Protein AF-A0A1A8UQ47-F1 (afdb_monomer_lite)

Secondary structure (DSSP, 8-state):
----SS----EEE-HHHHHHHTS--EEE-GGGSTTSSTHHHHHHHHHHHHHHHT--

Foldseek 3Di:
DPDFQWDQADWDWDPVVCVVVVHIDIDRCQCPTPVSHPVSRVVRVVVVVVVVVVPD

Structure (mmCIF, N/CA/C/O backbone):
data_AF-A0A1A8UQ47-F1
#
_entry.id   AF-A0A1A8UQ47-F1
#
loop_
_atom_site.group_PDB
_atom_site.id
_atom_site.type_symbol
_atom_site.label_atom_id
_atom_site.label_alt_id
_atom_site.label_comp_id
_atom_site.label_asym_id
_atom_site.label_entity_id
_atom_site.label_seq_id
_atom_site.pdbx_PDB_ins_code
_atom_site.Cartn_x
_atom_site.Cartn_y
_atom_site.Cartn_z
_atom_site.occupancy
_atom_site.B_iso_or_equiv
_atom_site.auth_seq_id
_atom_site.auth_comp_id
_atom_site.auth_asym_id
_atom_site.auth_atom_id
_atom_site.pdbx_PDB_model_num
ATOM 1 N N . MET A 1 1 ? -5.752 10.995 -21.567 1.00 48.31 1 MET A N 1
ATOM 2 C CA . MET A 1 1 ? -5.149 10.874 -20.222 1.00 48.31 1 MET A CA 1
ATOM 3 C C . MET A 1 1 ? -3.881 10.052 -20.399 1.00 48.31 1 MET A C 1
ATOM 5 O O . MET A 1 1 ? -3.945 9.075 -21.130 1.00 48.31 1 MET A O 1
ATOM 9 N N . GLN A 1 2 ? -2.722 10.488 -19.903 1.00 56.50 2 GLN A N 1
ATOM 10 C CA . GLN A 1 2 ? -1.501 9.684 -20.035 1.00 56.50 2 GLN A CA 1
ATOM 11 C C . GLN A 1 2 ? -1.614 8.504 -19.067 1.00 56.50 2 GLN A C 1
ATOM 13 O O . GLN A 1 2 ? -1.705 8.718 -17.862 1.00 56.50 2 GLN A O 1
ATOM 18 N N . GLU A 1 3 ? -1.679 7.283 -19.597 1.00 80.06 3 GLU A N 1
ATOM 19 C CA . GLU A 1 3 ? -1.726 6.065 -18.786 1.00 80.06 3 GLU A CA 1
ATOM 20 C C . GLU A 1 3 ? -0.424 5.953 -17.989 1.00 80.06 3 GLU A C 1
ATOM 22 O O . GLU A 1 3 ? 0.661 5.812 -18.556 1.00 80.06 3 GLU A O 1
ATOM 27 N N . HIS A 1 4 ? -0.509 6.077 -16.667 1.00 89.19 4 HIS A N 1
ATOM 28 C CA . HIS A 1 4 ? 0.629 5.902 -15.773 1.00 89.19 4 HIS A CA 1
ATOM 29 C C . HIS A 1 4 ? 0.866 4.412 -15.512 1.00 89.19 4 HIS A C 1
ATOM 31 O O . HIS A 1 4 ? -0.076 3.641 -15.382 1.00 89.19 4 HIS A O 1
ATOM 37 N N . PHE A 1 5 ? 2.124 3.991 -15.359 1.00 95.12 5 PHE A N 1
ATOM 38 C CA . PHE A 1 5 ? 2.432 2.589 -15.023 1.00 95.12 5 PHE A CA 1
ATOM 39 C C . PHE A 1 5 ? 2.026 2.176 -13.600 1.00 95.12 5 PHE A C 1
ATOM 41 O O . PHE A 1 5 ? 2.101 1.000 -13.252 1.00 95.12 5 PHE A O 1
ATOM 48 N N . HIS A 1 6 ? 1.637 3.132 -12.758 1.00 97.00 6 HIS A N 1
ATOM 49 C CA . HIS A 1 6 ? 1.183 2.878 -11.398 1.00 97.00 6 HIS A CA 1
ATOM 50 C C . HIS A 1 6 ? -0.337 3.014 -11.299 1.00 97.00 6 HIS A C 1
ATOM 52 O O . HIS A 1 6 ? -0.960 3.742 -12.066 1.00 97.00 6 HIS A O 1
ATOM 58 N N . LEU A 1 7 ? -0.916 2.381 -10.283 1.00 96.75 7 LEU A N 1
ATOM 59 C CA . LEU A 1 7 ? -2.341 2.454 -9.984 1.00 96.75 7 LEU A CA 1
ATOM 60 C C . LEU A 1 7 ? -2.607 3.300 -8.731 1.00 96.75 7 LEU A C 1
ATOM 62 O O . LEU A 1 7 ? -1.744 3.49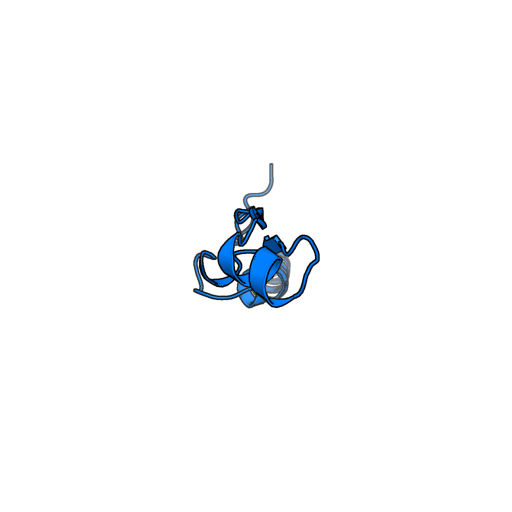1 -7.858 1.00 96.75 7 LEU A O 1
ATOM 66 N N . ASN A 1 8 ? -3.846 3.777 -8.611 1.00 97.19 8 ASN A N 1
ATOM 67 C CA . ASN A 1 8 ? -4.373 4.311 -7.359 1.00 97.19 8 ASN A CA 1
ATOM 68 C C . ASN A 1 8 ? -4.750 3.149 -6.443 1.00 97.19 8 ASN A C 1
ATOM 70 O O . ASN A 1 8 ? -5.849 2.609 -6.501 1.00 97.19 8 ASN A O 1
ATOM 74 N N . THR A 1 9 ? -3.797 2.750 -5.608 1.00 98.31 9 THR A N 1
ATOM 75 C CA . THR A 1 9 ? -3.953 1.647 -4.660 1.00 98.31 9 THR A CA 1
ATOM 76 C C . THR A 1 9 ? -4.991 1.977 -3.580 1.00 98.31 9 THR A C 1
ATOM 78 O O . THR A 1 9 ? -5.150 3.151 -3.217 1.00 98.31 9 THR A O 1
ATOM 81 N N . PRO A 1 10 ? -5.684 0.973 -3.021 1.00 98.44 10 PRO A N 1
ATOM 82 C CA . PRO A 1 10 ? -6.617 1.182 -1.919 1.00 98.44 10 PRO A CA 1
ATOM 83 C C . PRO A 1 10 ? -5.960 1.826 -0.689 1.00 98.44 10 PRO A C 1
ATOM 85 O O . PRO A 1 10 ? -4.785 1.589 -0.392 1.00 98.44 10 PRO A O 1
ATOM 88 N N . LEU A 1 11 ? -6.739 2.628 0.037 1.00 98.56 11 LEU A N 1
ATOM 89 C CA . LEU A 1 11 ? -6.442 3.054 1.402 1.00 98.56 11 LEU A CA 1
ATOM 90 C C . LEU A 1 11 ? -7.402 2.297 2.318 1.00 98.56 11 LEU A C 1
ATOM 92 O O . LEU A 1 11 ? -8.602 2.548 2.279 1.00 98.56 11 LEU A O 1
ATOM 96 N N . LEU A 1 12 ? -6.884 1.341 3.080 1.00 98.44 12 LEU A N 1
ATOM 97 C CA . LEU A 1 12 ? -7.696 0.479 3.933 1.00 98.44 12 LEU A CA 1
ATOM 98 C C . LEU A 1 12 ? -7.524 0.884 5.389 1.00 98.44 12 LEU A C 1
ATOM 100 O O . LEU A 1 12 ? -6.402 1.115 5.832 1.00 98.44 12 LEU A O 1
ATOM 104 N N . GLU A 1 13 ? -8.611 0.930 6.146 1.00 98.44 13 GLU A N 1
ATOM 105 C CA . GLU A 1 13 ? -8.511 0.979 7.601 1.00 98.44 13 GLU A CA 1
ATOM 106 C C . GLU A 1 13 ? -8.131 -0.409 8.138 1.00 98.44 13 GLU A C 1
ATOM 108 O O . GLU A 1 13 ? -8.710 -1.425 7.749 1.00 98.44 13 GLU A O 1
ATOM 113 N N . SER A 1 14 ? -7.160 -0.462 9.047 1.00 98.44 14 SER A N 1
ATOM 114 C CA . SER A 1 14 ? -6.742 -1.693 9.712 1.00 98.44 14 SER A CA 1
ATOM 115 C C . SER A 1 14 ? -7.374 -1.794 11.095 1.00 98.44 14 SER A C 1
ATOM 117 O O . SER A 1 14 ? -6.804 -1.326 12.075 1.00 98.44 14 SE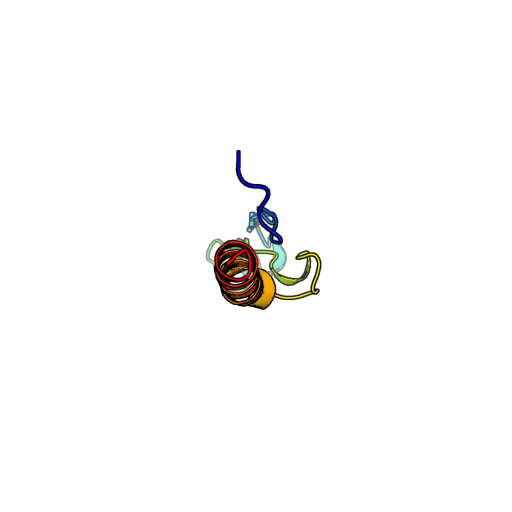R A O 1
ATOM 119 N N . VAL A 1 15 ? -8.537 -2.444 11.208 1.00 98.25 15 VAL A N 1
ATOM 120 C CA . VAL A 1 15 ? -9.260 -2.578 12.492 1.00 98.25 15 VAL A CA 1
ATOM 121 C C . VAL A 1 15 ? -8.394 -3.217 13.587 1.00 98.25 15 VAL A C 1
ATOM 123 O O . VAL A 1 15 ? -8.463 -2.814 14.748 1.00 98.25 15 VAL A O 1
ATOM 126 N N . SER A 1 16 ? -7.568 -4.208 13.239 1.00 98.31 16 SER A N 1
ATOM 127 C CA . SER A 1 16 ? -6.675 -4.880 14.191 1.00 98.31 16 SER A CA 1
ATOM 128 C C . SER A 1 16 ? -5.588 -3.943 14.719 1.00 98.31 16 SER A C 1
ATOM 130 O O . SER A 1 16 ? -5.386 -3.870 15.931 1.00 98.31 16 SER A O 1
ATOM 132 N N . MET A 1 17 ? -4.928 -3.186 13.838 1.00 98.19 17 MET A N 1
ATOM 133 C CA . MET A 1 17 ? -3.912 -2.213 14.247 1.00 98.19 17 MET A CA 1
ATOM 134 C C . MET A 1 17 ? -4.533 -1.027 14.980 1.00 98.19 17 MET A C 1
ATOM 136 O O . MET A 1 17 ? -3.958 -0.570 15.965 1.00 98.19 17 MET A O 1
ATOM 140 N N . SER A 1 18 ? -5.719 -0.578 14.555 1.00 98.56 18 SER A N 1
ATOM 141 C CA . SER A 1 18 ? -6.434 0.507 15.222 1.00 98.56 18 SER A CA 1
ATOM 142 C C . SER A 1 18 ? -6.738 0.162 16.681 1.00 98.56 18 SER A C 1
ATOM 144 O O . SER A 1 18 ? -6.500 0.965 17.580 1.00 98.56 18 SER A O 1
ATOM 146 N N . LYS A 1 19 ? -7.202 -1.072 16.936 1.00 98.38 19 LYS A N 1
ATOM 147 C CA . LYS A 1 19 ? -7.434 -1.584 18.296 1.00 98.38 19 LYS A CA 1
ATOM 148 C C . LYS A 1 19 ? -6.143 -1.705 19.104 1.00 98.38 19 LYS A C 1
ATOM 150 O O . LYS A 1 19 ? -6.140 -1.350 20.276 1.00 98.38 19 LYS A O 1
ATOM 155 N N . LEU A 1 20 ? -5.065 -2.196 18.490 1.00 98.38 20 LEU A N 1
ATOM 156 C CA . LEU A 1 20 ? -3.775 -2.376 19.162 1.00 98.38 20 LEU A CA 1
ATOM 157 C C . LEU A 1 20 ? -3.153 -1.043 19.605 1.00 98.38 20 LEU A C 1
ATOM 159 O O . LEU A 1 20 ? -2.573 -0.970 20.682 1.00 98.38 20 LEU A O 1
ATOM 163 N N . LEU A 1 21 ? -3.258 -0.006 18.772 1.00 98.31 21 LEU A N 1
ATOM 164 C CA . LEU A 1 21 ? -2.601 1.287 18.991 1.00 98.31 21 LEU A CA 1
ATOM 165 C C . LEU A 1 21 ? -3.518 2.345 19.622 1.00 98.31 21 LEU A C 1
ATOM 167 O O . LEU A 1 21 ? -3.056 3.441 19.928 1.00 98.31 21 LEU A O 1
ATOM 171 N N . GLY A 1 22 ? -4.806 2.041 19.813 1.00 98.31 22 GLY A N 1
ATOM 172 C CA . GLY A 1 22 ? -5.781 2.965 20.403 1.00 98.31 22 GLY A CA 1
ATOM 173 C C . GLY A 1 22 ? -6.083 4.195 19.537 1.00 98.31 22 GLY A C 1
ATOM 174 O O . GLY A 1 22 ? -6.568 5.200 20.047 1.00 98.31 22 GLY A O 1
ATOM 175 N N . THR A 1 23 ? -5.782 4.137 18.240 1.00 98.50 23 THR A N 1
ATOM 176 C CA . THR A 1 23 ? -5.982 5.228 17.274 1.00 98.50 23 THR A CA 1
ATOM 177 C C . THR A 1 23 ? -6.268 4.654 15.894 1.00 98.50 23 THR A C 1
ATOM 179 O O . THR 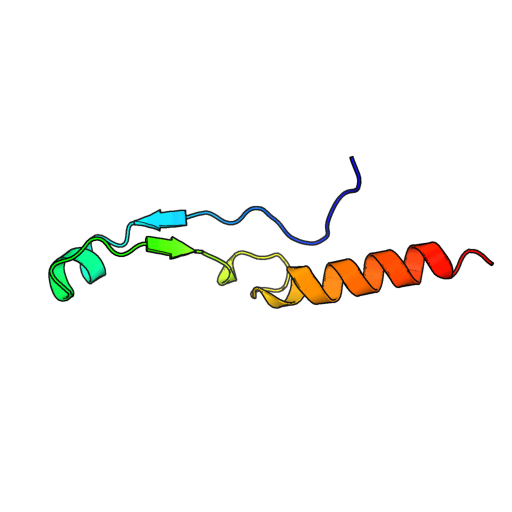A 1 23 ? -5.832 3.547 15.601 1.00 98.50 23 THR A O 1
ATOM 182 N N . THR A 1 24 ? -6.984 5.367 15.026 1.00 98.62 24 THR A N 1
ATOM 183 C CA . THR A 1 24 ? -7.310 4.864 13.684 1.00 98.62 24 THR A CA 1
ATOM 184 C C . THR A 1 24 ? -6.053 4.725 12.823 1.00 98.62 24 THR A C 1
ATOM 186 O O . THR A 1 24 ? -5.348 5.700 12.564 1.00 98.62 24 THR A O 1
ATOM 189 N N . VAL A 1 25 ? -5.794 3.514 12.330 1.00 98.75 25 VAL A N 1
ATOM 190 C CA . VAL A 1 25 ? -4.665 3.205 11.450 1.00 98.75 25 VAL A CA 1
ATOM 191 C C . VAL A 1 25 ? -5.162 2.924 10.043 1.00 98.75 25 VAL A C 1
ATOM 193 O O . VAL A 1 25 ? -5.964 2.017 9.820 1.00 98.75 25 VAL A O 1
ATOM 196 N N . TYR A 1 26 ? -4.601 3.646 9.078 1.00 98.69 26 TYR A N 1
ATOM 197 C CA . TYR A 1 26 ? -4.814 3.391 7.660 1.00 98.69 26 TYR A CA 1
ATOM 198 C C . TYR A 1 26 ? -3.559 2.816 7.008 1.00 98.69 26 TYR A C 1
ATOM 200 O O . TYR A 1 26 ? -2.438 3.245 7.278 1.00 98.69 26 TYR A O 1
ATOM 208 N N . MET A 1 27 ? -3.759 1.869 6.099 1.00 98.50 27 MET A N 1
ATOM 209 C CA . MET A 1 27 ? -2.722 1.245 5.291 1.00 98.50 27 MET A CA 1
ATOM 210 C C . MET A 1 27 ? -2.922 1.626 3.829 1.00 98.50 27 MET A C 1
ATOM 212 O O . MET A 1 27 ? -3.962 1.343 3.228 1.00 98.50 27 MET A O 1
ATOM 216 N N . LYS A 1 28 ? -1.908 2.260 3.239 1.00 98.62 28 LYS A N 1
ATOM 217 C CA . LYS A 1 28 ? -1.861 2.509 1.798 1.00 98.62 28 LYS A CA 1
ATOM 218 C C . LYS A 1 28 ? -1.245 1.294 1.107 1.00 98.62 28 LYS A C 1
ATOM 220 O O . LYS A 1 28 ? -0.062 1.014 1.292 1.00 98.62 28 LYS A O 1
ATOM 225 N N . MET A 1 29 ? -2.040 0.573 0.318 1.00 98.56 29 MET A N 1
ATOM 226 C CA . MET A 1 29 ? -1.710 -0.772 -0.178 1.00 98.56 29 MET A CA 1
ATOM 227 C C . MET A 1 29 ? -0.752 -0.764 -1.385 1.00 98.56 29 MET A C 1
ATOM 229 O O . MET A 1 29 ? -1.060 -1.290 -2.453 1.00 98.56 29 MET A O 1
ATOM 233 N N . GLU A 1 30 ? 0.433 -0.165 -1.239 1.00 98.62 30 GLU A N 1
ATOM 234 C CA . GLU A 1 30 ? 1.444 -0.065 -2.308 1.00 98.62 30 GLU A CA 1
ATOM 235 C C . GLU A 1 30 ? 2.055 -1.407 -2.730 1.00 98.62 30 GLU A C 1
ATOM 237 O O . GLU A 1 30 ? 2.663 -1.501 -3.795 1.00 98.62 30 GLU A O 1
ATOM 242 N N . ASN A 1 31 ? 1.853 -2.461 -1.942 1.00 98.19 31 ASN A N 1
ATOM 243 C CA . ASN A 1 31 ? 2.156 -3.834 -2.340 1.00 98.19 31 ASN A CA 1
ATOM 244 C C . ASN A 1 31 ? 1.278 -4.318 -3.511 1.00 98.19 31 ASN A C 1
ATOM 246 O O . ASN A 1 31 ? 1.657 -5.256 -4.199 1.00 98.19 31 ASN A O 1
ATOM 250 N N . SER A 1 32 ? 0.126 -3.679 -3.749 1.00 98.06 32 SER A N 1
ATOM 251 C CA . SER A 1 32 ? -0.802 -4.016 -4.844 1.00 98.06 32 SER A CA 1
ATOM 252 C C . SER A 1 32 ? -0.483 -3.284 -6.152 1.00 98.06 32 SER A C 1
ATOM 254 O O . SER A 1 32 ? -1.252 -3.347 -7.108 1.00 98.06 32 SER A O 1
ATOM 256 N N . GLN A 1 33 ? 0.628 -2.545 -6.203 1.00 98.25 33 GLN A N 1
ATOM 257 C CA . GLN A 1 33 ? 1.116 -1.970 -7.452 1.00 98.25 33 GLN A CA 1
ATOM 258 C C . GLN A 1 33 ? 1.498 -3.070 -8.455 1.00 98.25 33 GLN A C 1
ATOM 260 O O . GLN A 1 33 ? 1.928 -4.141 -8.029 1.00 98.25 33 GLN A O 1
ATOM 265 N N . PRO A 1 34 ? 1.475 -2.802 -9.775 1.00 97.31 34 PRO A N 1
ATOM 266 C CA . PRO A 1 34 ? 1.881 -3.782 -10.788 1.00 97.31 34 PRO A CA 1
ATOM 267 C C . PRO A 1 34 ? 3.294 -4.352 -10.589 1.00 97.31 34 PRO A C 1
ATOM 269 O O . PRO A 1 34 ? 3.538 -5.518 -10.873 1.00 97.31 34 PRO A O 1
ATOM 272 N N . SER A 1 35 ? 4.226 -3.555 -10.053 1.00 97.50 35 SER A N 1
ATOM 273 C CA . SER A 1 35 ? 5.586 -4.011 -9.730 1.00 97.50 35 SER A CA 1
ATOM 274 C C . SER A 1 35 ? 5.724 -4.621 -8.324 1.00 97.50 35 SER A C 1
ATOM 276 O O . SER A 1 35 ? 6.845 -4.795 -7.848 1.00 97.50 35 SER A O 1
ATOM 278 N N . GLY A 1 36 ? 4.622 -4.802 -7.591 1.00 97.88 36 GLY A N 1
ATOM 279 C CA . GLY A 1 36 ? 4.597 -5.273 -6.203 1.00 97.88 36 GLY A CA 1
ATOM 280 C C . GLY A 1 36 ? 5.097 -4.274 -5.149 1.00 97.88 36 GLY A C 1
ATOM 281 O O . GLY A 1 36 ? 5.231 -4.632 -3.981 1.00 97.88 36 GLY A O 1
ATOM 282 N N . SER A 1 37 ? 5.418 -3.028 -5.517 1.00 98.50 37 SER A N 1
ATOM 283 C CA . SER A 1 37 ? 5.843 -2.004 -4.552 1.00 98.50 37 SER A CA 1
ATOM 284 C C . SER A 1 37 ? 5.628 -0.581 -5.064 1.00 98.50 37 SER A C 1
ATOM 286 O O . SER A 1 37 ? 5.454 -0.349 -6.259 1.00 98.50 37 SER A O 1
ATOM 288 N N . PHE A 1 38 ? 5.746 0.400 -4.165 1.00 98.50 38 PHE A N 1
ATOM 289 C CA . PHE A 1 38 ? 5.593 1.827 -4.476 1.00 98.50 38 PHE A CA 1
ATOM 290 C C . PHE A 1 38 ? 6.577 2.363 -5.533 1.00 98.50 38 PHE A C 1
ATOM 292 O O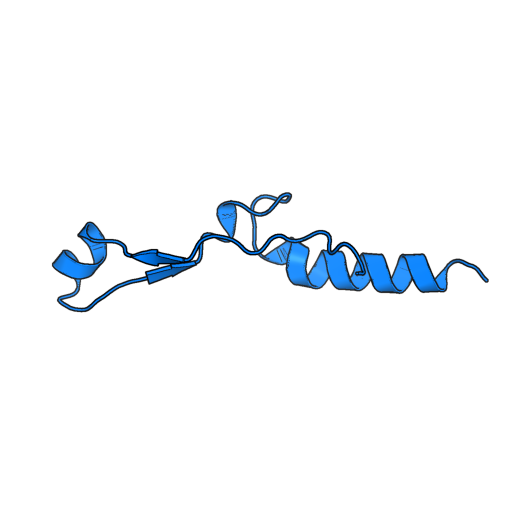 . PHE A 1 38 ? 6.352 3.433 -6.103 1.00 98.50 38 PHE A O 1
ATOM 299 N N . LYS A 1 39 ? 7.671 1.639 -5.814 1.00 98.25 39 LYS A N 1
ATOM 300 C CA . LYS A 1 39 ? 8.748 2.092 -6.708 1.00 98.25 39 LYS A CA 1
ATOM 301 C C . LYS A 1 39 ? 8.262 2.391 -8.127 1.00 98.25 39 LYS A C 1
ATOM 303 O O . LYS A 1 39 ? 8.790 3.315 -8.744 1.00 98.25 39 LYS A O 1
ATOM 308 N N . ILE A 1 40 ? 7.242 1.683 -8.626 1.00 97.94 40 ILE A N 1
ATOM 309 C CA . ILE A 1 40 ? 6.699 1.917 -9.975 1.00 97.94 40 ILE A CA 1
ATOM 310 C C . ILE A 1 40 ? 6.138 3.327 -10.161 1.00 97.94 40 ILE A C 1
ATOM 312 O O . ILE A 1 40 ? 6.094 3.812 -11.285 1.00 97.94 40 ILE A O 1
ATOM 316 N N . ARG A 1 41 ? 5.768 4.031 -9.082 1.00 97.69 41 ARG A N 1
ATOM 317 C CA . ARG A 1 41 ? 5.329 5.428 -9.180 1.00 97.69 41 ARG A CA 1
ATOM 318 C C . ARG A 1 41 ? 6.444 6.317 -9.730 1.00 97.69 41 ARG A C 1
ATOM 320 O O . ARG A 1 41 ? 6.257 6.966 -10.754 1.00 97.69 41 ARG A O 1
ATOM 327 N N . GLY A 1 42 ? 7.607 6.307 -9.076 1.00 97.19 42 GLY A N 1
ATOM 328 C CA . GLY A 1 42 ? 8.755 7.134 -9.461 1.00 97.19 42 GLY A CA 1
ATOM 329 C C . GLY A 1 42 ? 9.509 6.578 -10.667 1.00 97.19 42 GLY A C 1
ATOM 330 O O . GLY A 1 42 ? 9.745 7.296 -11.634 1.00 97.19 42 GLY A O 1
ATOM 331 N N . ILE A 1 43 ? 9.833 5.281 -10.643 1.00 97.25 43 ILE A N 1
ATOM 332 C CA . ILE A 1 43 ? 10.551 4.626 -11.745 1.00 97.25 43 ILE A CA 1
ATOM 333 C C . ILE A 1 43 ? 9.703 4.629 -13.013 1.00 97.25 43 ILE A C 1
ATOM 335 O O . ILE A 1 43 ? 10.205 4.957 -14.083 1.00 97.25 43 ILE A O 1
ATOM 339 N N . GLY A 1 44 ? 8.408 4.331 -12.899 1.00 95.88 44 GLY A N 1
ATOM 340 C CA . GLY A 1 44 ? 7.519 4.350 -14.050 1.00 95.88 44 GLY A CA 1
ATOM 341 C C . GLY A 1 44 ? 7.393 5.741 -14.658 1.00 95.88 44 GLY A C 1
ATOM 342 O O . GLY A 1 44 ? 7.487 5.870 -15.875 1.00 95.88 44 GLY A O 1
ATOM 343 N N . HIS A 1 45 ? 7.286 6.786 -13.831 1.00 95.44 45 HIS A N 1
ATOM 344 C CA . HIS A 1 45 ? 7.306 8.166 -14.314 1.00 95.44 45 HIS A CA 1
ATOM 345 C C . HIS A 1 45 ? 8.599 8.497 -15.077 1.00 95.44 45 HIS A C 1
ATOM 347 O O . HIS A 1 45 ? 8.532 8.992 -16.201 1.00 95.44 45 HIS A O 1
ATOM 353 N N . LEU A 1 46 ? 9.766 8.155 -14.517 1.00 95.50 46 LEU A N 1
ATOM 354 C CA . LEU A 1 46 ? 11.057 8.367 -15.177 1.00 95.50 46 LEU A CA 1
ATOM 355 C C . LEU A 1 46 ? 11.135 7.629 -16.524 1.00 95.50 46 LEU A C 1
ATOM 357 O O . LEU A 1 46 ? 11.499 8.225 -17.535 1.00 95.50 46 LEU A O 1
ATOM 361 N N . CYS A 1 47 ? 10.756 6.350 -16.568 1.00 94.31 47 CYS A N 1
ATOM 362 C CA . CYS A 1 47 ? 10.751 5.568 -17.804 1.00 94.31 47 CYS A CA 1
ATOM 363 C C . CYS A 1 47 ? 9.819 6.168 -18.868 1.00 94.31 47 CYS A C 1
ATOM 365 O O . CYS A 1 47 ? 10.195 6.228 -20.038 1.00 94.31 47 CYS A O 1
ATOM 367 N N . GLN A 1 48 ? 8.636 6.653 -18.479 1.00 91.88 48 GLN A N 1
ATOM 368 C CA . GLN A 1 48 ? 7.706 7.329 -19.392 1.00 91.88 48 GLN A CA 1
ATOM 369 C C . GLN A 1 48 ? 8.304 8.619 -19.965 1.00 91.88 48 GLN A C 1
ATOM 371 O O . GLN A 1 48 ? 8.211 8.859 -21.169 1.00 91.88 48 GLN A O 1
ATOM 376 N N . GLN A 1 49 ? 8.977 9.417 -19.132 1.00 91.44 49 GLN A N 1
ATOM 377 C CA . GLN A 1 49 ? 9.671 10.626 -19.580 1.00 91.44 49 GLN A CA 1
ATOM 378 C C . GLN A 1 49 ? 10.812 10.315 -20.555 1.00 91.44 49 GLN A C 1
ATOM 380 O O . GLN A 1 49 ? 10.956 11.001 -21.567 1.00 91.44 49 GLN A O 1
ATOM 385 N N . LEU A 1 50 ? 11.616 9.286 -20.274 1.00 92.25 50 LEU A N 1
ATOM 386 C CA . LEU A 1 50 ? 12.722 8.875 -21.143 1.00 92.25 50 LEU A CA 1
ATOM 387 C C . LEU A 1 50 ? 12.215 8.319 -22.477 1.00 92.25 50 LEU A C 1
ATOM 389 O O . LEU A 1 50 ? 12.694 8.739 -23.525 1.00 92.25 50 LEU A O 1
ATOM 393 N N . SER A 1 51 ? 11.194 7.458 -22.457 1.00 86.31 51 SER A N 1
ATOM 394 C CA . SER A 1 51 ? 10.583 6.914 -23.675 1.00 86.31 51 SER A CA 1
ATOM 395 C C . SER A 1 51 ? 9.987 8.008 -24.569 1.00 86.31 51 SER A C 1
ATOM 397 O O . SER A 1 51 ? 10.145 7.957 -25.788 1.00 86.31 51 SER A O 1
ATOM 399 N N . GLY A 1 52 ? 9.361 9.034 -23.979 1.00 77.19 52 GLY A N 1
ATOM 400 C CA . GLY A 1 52 ? 8.873 10.197 -24.723 1.00 77.19 52 GLY A CA 1
ATOM 401 C C . GLY A 1 52 ? 9.989 11.050 -25.340 1.00 77.19 52 GLY A C 1
ATOM 402 O O . GLY A 1 52 ? 9.771 11.671 -26.377 1.00 77.19 52 GLY A O 1
ATOM 403 N N . ARG A 1 53 ? 11.185 11.058 -24.736 1.00 64.44 53 ARG A N 1
ATOM 404 C CA . ARG A 1 53 ? 12.372 11.782 -25.226 1.00 64.44 53 ARG A CA 1
ATOM 405 C C . ARG A 1 53 ? 13.156 11.027 -26.302 1.00 64.44 53 ARG A C 1
ATOM 407 O O . ARG A 1 53 ? 13.839 11.670 -27.085 1.00 64.44 53 ARG A O 1
ATOM 414 N N . SER A 1 54 ? 13.050 9.700 -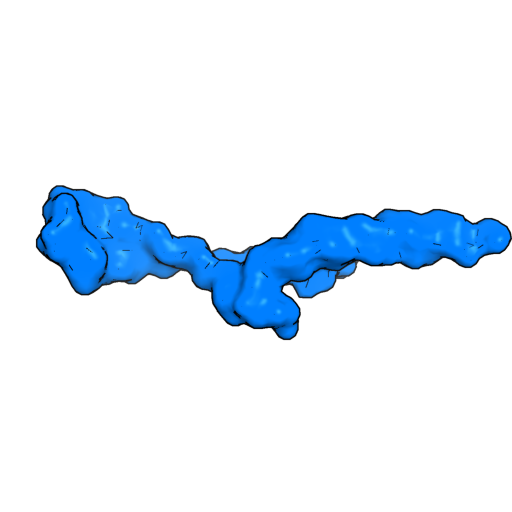26.374 1.00 60.44 54 SER A N 1
ATOM 415 C CA . SER A 1 54 ? 13.763 8.864 -27.357 1.00 60.44 54 SER A CA 1
ATOM 416 C C . SER A 1 54 ? 13.177 8.891 -28.779 1.00 60.44 54 SER A C 1
ATOM 418 O O . SER A 1 54 ? 13.644 8.144 -29.632 1.00 60.44 54 SER A O 1
ATOM 420 N N . ARG A 1 55 ? 12.160 9.720 -29.061 1.00 59.16 55 ARG A N 1
ATOM 421 C CA . ARG A 1 55 ? 11.653 9.972 -30.427 1.00 59.16 55 ARG A CA 1
ATOM 422 C C . ARG A 1 55 ? 12.377 11.154 -31.090 1.00 59.16 55 ARG A C 1
ATOM 424 O O . ARG A 1 55 ? 11.720 12.080 -31.564 1.00 59.16 55 ARG A O 1
ATOM 431 N N . GLY A 1 56 ? 13.706 11.134 -31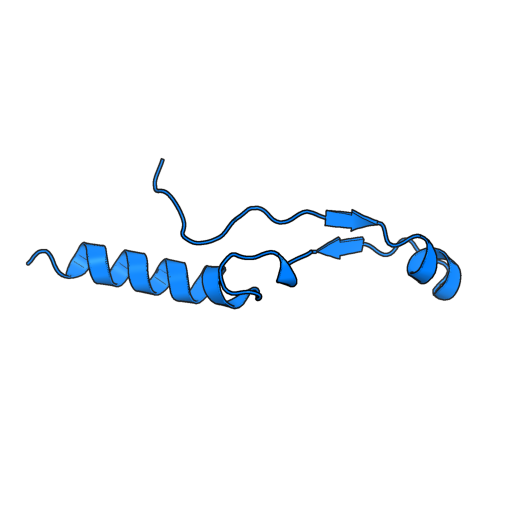.064 1.00 51.06 56 GLY A N 1
ATOM 432 C CA . GLY A 1 56 ? 14.587 12.094 -31.731 1.00 51.06 56 GLY A CA 1
ATOM 433 C C . GLY A 1 56 ? 15.616 11.361 -32.566 1.00 51.06 56 GLY A C 1
ATOM 434 O O . GLY A 1 56 ? 16.131 10.343 -32.053 1.00 51.06 56 GLY A O 1
#

Organism: Nothobranchius furzeri (NCBI:txid105023)

Radius of gyration: 16.3 Å; chains: 1; bounding box: 24×17×52 Å

Sequence (56 aa):
MQEHFHLNTPLLESVSMSKLLGTTVYMKMENSQPSGSFKIRGIGHLCQQLSGRSRG

InterPro domains:
  IPR000634 Serine/threonine dehydratase, pyridoxal-phosphate-binding site [PS00165] (30-43)
  IPR001926 Tryptophan synthase beta chain-like, PALP domain [PF00291] (6-50)
  IPR036052 Tryptophan synthase beta chain-like, PALP domain superfamily [G3DSA:3.40.50.1100] (9-38)
  IPR036052 Tryptophan synthase beta chain-like, PALP domain superfamily [G3DSA:3.40.50.1100] (40-52)
  IPR036052 Tryptophan synthase beta chain-like, PALP domain superfamily [SSF53686] (5-52)
  IPR050147 Serine/Threonine Dehydratase [PTHR48078] (3-52)

pLDDT: mean 92.04, std 13.08, range [48.31, 98.75]